Protein AF-A0A6V7JN50-F1 (afdb_monomer_lite)

Secondary structure (DSSP, 8-state):
------------SSSEEEEEEEEESS-HHHHHHHHHHHHT--GGGEEES----SSSEEEEEEEEET--HHHHHHHHHTSTTEEEEEEEEESS---TT------------S--S-HHHHHHHHHHHHHH----PPPGGGG-S-TTS-HHHHHHHHHTT-HHHHHHHHHS---

Structure (mmCIF, N/CA/C/O backbone):
data_AF-A0A6V7JN50-F1
#
_entry.id   AF-A0A6V7JN50-F1
#
loop_
_atom_site.group_PDB
_atom_site.id
_atom_site.type_symbol
_atom_site.label_atom_id
_atom_site.label_alt_id
_atom_site.label_comp_id
_atom_site.label_asym_id
_atom_site.label_entity_id
_atom_site.label_seq_id
_atom_site.pdbx_PDB_ins_code
_atom_site.Cartn_x
_atom_site.Cartn_y
_atom_site.Cartn_z
_atom_site.occupancy
_atom_site.B_iso_or_equiv
_atom_site.auth_seq_id
_atom_site.auth_comp_id
_atom_site.auth_asym_id
_atom_site.auth_atom_id
_atom_site.pdbx_PDB_model_num
ATOM 1 N N . ARG A 1 1 ? 19.751 14.204 -40.146 1.00 53.00 1 ARG A N 1
ATOM 2 C CA . ARG A 1 1 ? 19.713 14.290 -38.663 1.00 53.00 1 ARG A CA 1
ATOM 3 C C . ARG A 1 1 ? 19.628 12.855 -38.142 1.00 53.00 1 ARG A C 1
ATOM 5 O O . ARG A 1 1 ? 18.571 12.254 -38.252 1.00 53.00 1 ARG A O 1
ATOM 12 N N . PHE A 1 2 ? 20.750 12.256 -37.742 1.00 49.66 2 PHE A N 1
ATOM 13 C CA . PHE A 1 2 ? 20.798 10.840 -37.356 1.00 49.66 2 PHE A CA 1
ATOM 14 C C . PHE A 1 2 ? 20.103 10.645 -36.002 1.00 49.66 2 PHE A C 1
ATOM 16 O O . PHE A 1 2 ? 20.448 11.323 -35.034 1.00 49.66 2 PHE A O 1
ATOM 23 N N . TYR A 1 3 ? 19.110 9.756 -35.940 1.00 49.66 3 TYR A N 1
ATOM 24 C CA . TYR A 1 3 ? 18.536 9.296 -34.675 1.00 49.66 3 TYR A CA 1
ATOM 25 C C . TYR A 1 3 ? 19.645 8.560 -33.911 1.00 49.66 3 TYR A C 1
ATOM 27 O O . TYR A 1 3 ? 20.076 7.490 -34.331 1.00 49.66 3 TYR A O 1
ATOM 35 N N . LYS A 1 4 ? 20.149 9.144 -32.817 1.00 53.56 4 LYS A N 1
ATOM 36 C CA . LYS A 1 4 ? 20.997 8.405 -31.874 1.00 53.56 4 LYS A CA 1
ATOM 37 C C . LYS A 1 4 ? 20.131 7.326 -31.235 1.00 53.56 4 LYS A C 1
ATOM 39 O O . LYS A 1 4 ? 19.092 7.653 -30.663 1.00 53.56 4 LYS A O 1
ATOM 44 N N . ASP A 1 5 ? 20.551 6.069 -31.337 1.00 56.03 5 ASP A N 1
ATOM 45 C CA . ASP A 1 5 ? 19.938 4.992 -30.570 1.00 56.03 5 ASP A CA 1
ATOM 46 C C . ASP A 1 5 ? 20.138 5.294 -29.075 1.00 56.03 5 ASP A C 1
ATOM 48 O O . ASP A 1 5 ? 21.263 5.342 -28.584 1.00 56.03 5 ASP A O 1
ATOM 52 N N . GLN A 1 6 ? 19.047 5.608 -28.374 1.00 57.34 6 GLN A N 1
ATOM 53 C CA . GLN A 1 6 ? 19.047 5.901 -26.937 1.00 57.34 6 GLN A CA 1
ATOM 54 C C . GLN A 1 6 ? 18.740 4.655 -26.095 1.00 57.34 6 GLN A C 1
ATOM 56 O O . GLN A 1 6 ? 18.493 4.777 -24.892 1.00 57.34 6 GLN A O 1
ATOM 61 N N . ARG A 1 7 ? 18.713 3.455 -26.694 1.00 63.62 7 ARG A N 1
ATOM 62 C CA . ARG A 1 7 ? 18.539 2.211 -25.941 1.00 63.62 7 ARG A CA 1
ATOM 63 C C . ARG A 1 7 ? 19.706 2.057 -24.974 1.00 63.62 7 ARG A C 1
ATOM 65 O O . ARG A 1 7 ? 20.836 1.792 -25.363 1.00 63.62 7 ARG A O 1
ATOM 72 N N . THR A 1 8 ? 19.421 2.246 -23.694 1.00 66.19 8 THR A N 1
ATOM 73 C CA . THR A 1 8 ? 20.369 1.948 -22.626 1.00 66.19 8 THR A CA 1
ATOM 74 C C . THR A 1 8 ? 20.478 0.431 -22.528 1.00 66.19 8 THR A C 1
ATOM 76 O O . THR A 1 8 ? 19.474 -0.235 -22.263 1.00 66.19 8 THR A O 1
ATOM 79 N N . GLU A 1 9 ? 21.662 -0.123 -22.778 1.00 76.25 9 GLU A N 1
ATOM 80 C CA . GLU A 1 9 ? 21.883 -1.559 -22.622 1.00 76.25 9 GLU A CA 1
ATOM 81 C C . GLU A 1 9 ? 21.697 -1.975 -21.158 1.00 76.25 9 GLU A C 1
ATOM 83 O O . GLU A 1 9 ? 22.099 -1.284 -20.216 1.00 76.25 9 GLU A O 1
ATOM 88 N N . TRP A 1 10 ? 21.021 -3.105 -20.964 1.00 86.06 10 TRP A N 1
ATOM 89 C CA . TRP A 1 10 ? 20.835 -3.683 -19.643 1.00 86.06 10 TRP A CA 1
ATOM 90 C C . TRP A 1 10 ? 22.078 -4.490 -19.271 1.00 86.06 10 TRP A C 1
ATOM 92 O O . TRP A 1 10 ? 22.207 -5.648 -19.659 1.00 86.06 10 TRP A O 1
ATOM 102 N N . ASN A 1 11 ? 22.966 -3.878 -18.490 1.00 86.56 11 ASN A N 1
ATOM 103 C CA . ASN A 1 11 ? 24.271 -4.453 -18.143 1.00 86.56 11 ASN A CA 1
ATOM 104 C C . ASN A 1 11 ? 24.294 -5.130 -16.762 1.00 86.56 11 ASN A C 1
ATOM 106 O O . ASN A 1 11 ? 25.359 -5.446 -16.235 1.00 86.56 11 ASN A O 1
ATOM 110 N N . PHE A 1 12 ? 23.126 -5.344 -16.152 1.00 87.88 12 PHE A N 1
ATOM 111 C CA . PHE A 1 12 ? 23.013 -6.032 -14.868 1.00 87.88 12 PHE A CA 1
ATOM 112 C C . PHE A 1 12 ? 22.759 -7.524 -15.087 1.00 87.88 12 PHE A C 1
ATOM 114 O O . PHE A 1 12 ? 21.955 -7.904 -15.938 1.00 87.88 12 PHE A O 1
ATOM 121 N N . LYS A 1 13 ? 23.414 -8.369 -14.280 1.00 89.62 13 LYS A N 1
ATOM 122 C CA . LYS A 1 13 ? 23.245 -9.833 -14.309 1.00 89.62 13 LYS A CA 1
ATOM 123 C C . LYS A 1 13 ? 21.783 -10.246 -14.120 1.00 89.62 13 LYS A C 1
ATOM 125 O O . LYS A 1 13 ? 21.278 -11.129 -14.807 1.00 89.62 13 LYS A O 1
ATOM 130 N N . ASP A 1 14 ? 21.125 -9.589 -13.178 1.00 95.00 14 ASP A N 1
ATOM 131 C CA . ASP A 1 14 ? 19.756 -9.871 -12.783 1.00 95.00 14 ASP A CA 1
ATOM 132 C C . ASP A 1 14 ? 18.761 -9.111 -13.666 1.00 95.00 14 ASP A C 1
ATOM 134 O O . ASP A 1 14 ? 19.062 -8.032 -14.166 1.00 95.00 14 ASP A O 1
ATOM 138 N N . ASN A 1 15 ? 17.554 -9.648 -13.861 1.00 94.88 15 ASN A N 1
ATOM 139 C CA . ASN A 1 15 ? 16.595 -9.101 -14.832 1.00 94.88 15 ASN A CA 1
ATOM 140 C C . ASN A 1 15 ? 15.644 -8.030 -14.281 1.00 94.88 15 ASN A C 1
ATOM 142 O O . ASN A 1 15 ? 14.948 -7.383 -15.069 1.00 94.88 15 ASN A O 1
ATOM 146 N N . TYR A 1 16 ? 15.568 -7.848 -12.964 1.00 97.50 16 TYR A N 1
ATOM 147 C CA . TYR A 1 16 ? 14.600 -6.951 -12.343 1.00 97.50 16 TYR A CA 1
ATOM 148 C C . TYR A 1 16 ? 15.273 -5.884 -11.492 1.00 97.50 16 TYR A C 1
ATOM 150 O O . TYR A 1 16 ? 16.098 -6.186 -10.635 1.00 97.50 16 TYR A O 1
ATOM 158 N N . CYS A 1 17 ? 14.858 -4.635 -11.691 1.00 97.69 17 CYS A N 1
ATOM 159 C CA . CYS A 1 17 ? 15.179 -3.524 -10.812 1.00 97.69 17 CYS A CA 1
ATOM 160 C C . CYS A 1 17 ? 14.084 -3.404 -9.751 1.00 97.69 17 CYS A C 1
ATOM 162 O O . CYS A 1 17 ? 12.935 -3.082 -10.058 1.00 97.69 17 CYS A O 1
ATOM 164 N N . HIS A 1 18 ? 14.439 -3.685 -8.506 1.00 98.44 18 HIS A N 1
ATOM 165 C CA . HIS A 1 18 ? 13.609 -3.440 -7.335 1.00 98.44 18 HIS A CA 1
ATOM 166 C C . HIS A 1 18 ? 13.970 -2.079 -6.757 1.00 98.44 18 HIS A C 1
ATOM 168 O O . HIS A 1 18 ? 15.141 -1.714 -6.698 1.00 98.44 18 HIS A O 1
ATOM 174 N N . PHE A 1 19 ? 12.971 -1.343 -6.297 1.00 98.62 19 PHE A N 1
ATOM 175 C CA . PHE A 1 19 ? 13.151 -0.049 -5.658 1.00 98.62 19 PHE A CA 1
ATOM 176 C C . PHE A 1 19 ? 12.066 0.173 -4.615 1.00 98.62 19 PHE A C 1
ATOM 178 O O . PHE A 1 19 ? 10.994 -0.433 -4.650 1.00 98.62 19 PHE A O 1
ATOM 185 N N . VAL A 1 20 ? 12.350 1.056 -3.675 1.00 98.75 20 VAL A N 1
ATOM 186 C CA . VAL A 1 20 ? 11.378 1.511 -2.695 1.00 98.75 20 VAL 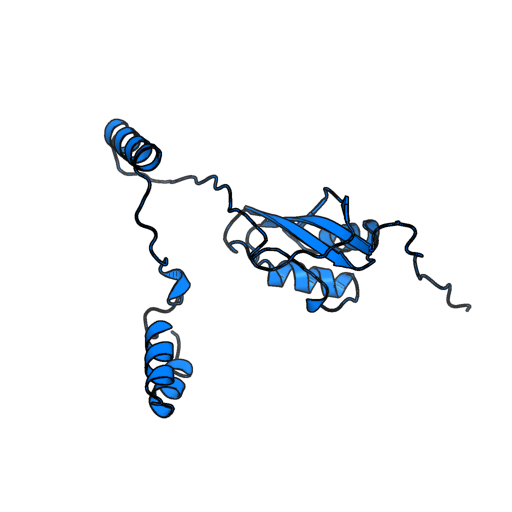A CA 1
ATOM 187 C C . VAL A 1 20 ? 10.632 2.707 -3.268 1.00 98.75 20 VAL A C 1
ATOM 189 O O . VAL A 1 20 ? 11.257 3.664 -3.716 1.00 98.75 20 VAL A O 1
ATOM 192 N N . LEU A 1 21 ? 9.303 2.654 -3.229 1.00 98.69 21 LEU A N 1
ATOM 193 C CA . LEU A 1 21 ? 8.408 3.781 -3.463 1.00 98.69 21 LEU A CA 1
ATOM 194 C C . LEU A 1 21 ? 7.905 4.296 -2.115 1.00 98.69 21 LEU A C 1
ATOM 196 O O . LEU A 1 21 ? 7.229 3.568 -1.385 1.00 98.69 21 LEU A O 1
ATOM 200 N N . HIS A 1 22 ? 8.197 5.556 -1.817 1.00 98.69 22 HIS A N 1
ATOM 201 C CA . HIS A 1 22 ? 7.557 6.322 -0.758 1.00 98.69 22 HIS A CA 1
ATOM 202 C C . HIS A 1 22 ? 6.521 7.256 -1.384 1.00 98.69 22 HIS A C 1
ATOM 204 O O . HIS A 1 22 ? 6.866 8.061 -2.245 1.00 98.69 22 HIS A O 1
ATOM 210 N N . LYS A 1 23 ? 5.256 7.152 -0.973 1.00 98.38 23 LYS A N 1
ATOM 211 C CA . LYS A 1 23 ? 4.155 7.982 -1.487 1.00 98.38 23 LYS A CA 1
ATOM 212 C C . LYS A 1 23 ? 3.384 8.659 -0.359 1.00 98.38 23 LYS A C 1
ATOM 214 O O . LYS A 1 23 ? 3.251 8.090 0.727 1.00 98.38 23 LYS A O 1
ATOM 219 N N . MET A 1 24 ? 2.841 9.842 -0.635 1.00 98.50 24 MET A N 1
ATOM 220 C CA . MET A 1 24 ? 2.059 10.638 0.312 1.00 98.50 24 MET A CA 1
ATOM 221 C C . MET A 1 24 ? 0.702 11.021 -0.285 1.00 98.50 24 MET A C 1
ATOM 223 O O . MET A 1 24 ? 0.649 11.617 -1.355 1.00 98.50 24 MET A O 1
ATOM 227 N N . ASN A 1 25 ? -0.389 10.718 0.425 1.00 97.56 25 ASN A N 1
ATOM 228 C CA . ASN A 1 25 ? -1.764 11.077 0.038 1.00 97.56 25 ASN A CA 1
ATOM 229 C C . ASN A 1 25 ? -2.190 10.615 -1.381 1.00 97.56 25 ASN A C 1
ATOM 231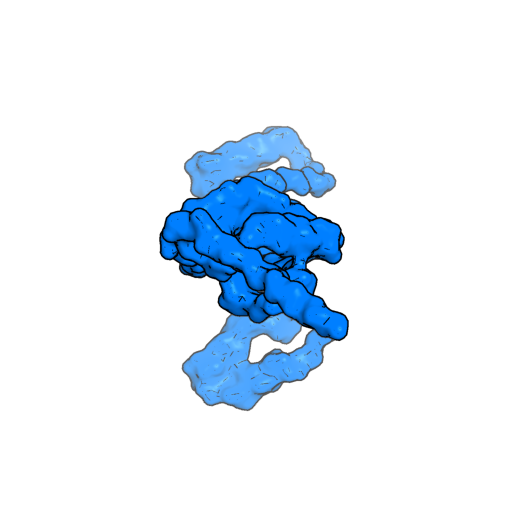 O O . ASN A 1 25 ? -3.001 11.268 -2.036 1.00 97.56 25 ASN A O 1
ATOM 235 N N . MET A 1 26 ? -1.656 9.489 -1.857 1.00 97.00 26 MET A N 1
ATOM 236 C CA . MET A 1 26 ? -1.833 8.998 -3.227 1.00 97.00 26 MET A CA 1
ATOM 237 C C . MET A 1 26 ? -2.020 7.480 -3.237 1.00 97.00 26 MET A C 1
ATOM 239 O O . MET A 1 26 ? -1.430 6.779 -2.408 1.00 97.00 26 MET A O 1
ATOM 243 N N . ASP A 1 27 ? -2.835 6.961 -4.155 1.00 96.81 27 ASP A N 1
ATOM 244 C CA . ASP A 1 27 ? -2.988 5.521 -4.347 1.00 96.81 27 ASP A CA 1
ATOM 245 C C . ASP A 1 27 ? -1.730 4.925 -4.978 1.00 96.81 27 ASP A C 1
ATOM 247 O O . ASP A 1 27 ? -1.025 5.574 -5.751 1.00 96.81 27 ASP A O 1
ATOM 251 N N . THR A 1 28 ? -1.436 3.659 -4.663 1.00 97.12 28 THR A N 1
ATOM 252 C CA . THR A 1 28 ? -0.298 2.961 -5.284 1.00 97.12 28 THR A CA 1
ATOM 253 C C . THR A 1 28 ? -0.438 2.979 -6.808 1.00 97.12 28 THR A C 1
ATOM 255 O O . THR A 1 28 ? 0.518 3.309 -7.498 1.00 97.12 28 THR A O 1
ATOM 258 N N . MET A 1 29 ? -1.634 2.695 -7.333 1.00 96.94 29 MET A N 1
ATOM 259 C CA . MET A 1 29 ? -1.871 2.669 -8.779 1.00 96.94 29 MET A CA 1
ATOM 260 C C . MET A 1 29 ? -1.712 4.042 -9.429 1.00 96.94 29 MET A C 1
ATOM 262 O O . MET A 1 29 ? -1.115 4.124 -10.497 1.00 96.94 29 MET A O 1
ATOM 266 N N . ASP A 1 30 ? -2.157 5.116 -8.778 1.00 96.94 30 ASP A N 1
ATOM 267 C CA . ASP A 1 30 ? -2.014 6.476 -9.308 1.00 96.94 30 ASP A CA 1
ATOM 268 C C . ASP A 1 30 ? -0.546 6.887 -9.434 1.00 96.94 30 ASP A C 1
ATOM 270 O O . ASP A 1 30 ? -0.146 7.446 -10.458 1.00 96.94 30 ASP A O 1
ATOM 274 N N . ALA A 1 31 ? 0.272 6.569 -8.424 1.00 97.94 31 ALA A N 1
ATOM 275 C CA . ALA A 1 31 ? 1.708 6.829 -8.461 1.00 97.94 31 ALA A CA 1
ATOM 276 C C . ALA A 1 31 ? 2.380 6.056 -9.607 1.00 97.94 31 ALA A C 1
ATOM 278 O O . ALA A 1 31 ? 3.134 6.626 -10.398 1.00 97.94 31 ALA A O 1
ATOM 279 N N . LEU A 1 32 ? 2.073 4.760 -9.728 1.00 97.94 32 LEU A N 1
ATOM 280 C CA . LEU A 1 32 ? 2.667 3.898 -10.749 1.00 97.94 32 LEU A CA 1
ATOM 281 C C . LEU A 1 32 ? 2.217 4.276 -12.162 1.00 97.94 32 LEU A C 1
ATOM 283 O O . LEU A 1 32 ? 3.051 4.298 -13.060 1.00 97.94 32 LEU A O 1
ATOM 287 N N . ASN A 1 33 ? 0.945 4.630 -12.363 1.00 98.00 33 ASN A N 1
ATOM 288 C CA . ASN A 1 33 ? 0.425 5.093 -13.650 1.00 98.00 33 ASN A CA 1
ATOM 289 C C . ASN A 1 33 ? 1.149 6.362 -14.117 1.00 98.00 33 ASN A C 1
ATOM 291 O O . ASN A 1 33 ? 1.591 6.430 -15.263 1.00 98.00 33 ASN A O 1
ATOM 295 N N . GLN A 1 34 ? 1.340 7.340 -13.228 1.00 98.19 34 GLN A N 1
ATOM 296 C CA . GLN A 1 34 ? 2.072 8.566 -13.556 1.00 98.19 34 GLN A CA 1
ATOM 297 C C . GLN A 1 34 ? 3.544 8.297 -13.873 1.00 98.19 34 GLN A C 1
ATOM 299 O O . GLN A 1 34 ? 4.057 8.772 -14.887 1.00 98.19 34 GLN A O 1
ATOM 304 N N . MET A 1 35 ? 4.215 7.466 -13.071 1.00 98.19 35 MET A N 1
ATOM 305 C CA . MET A 1 35 ? 5.580 7.038 -13.380 1.00 98.19 35 MET A CA 1
ATOM 306 C C . MET A 1 35 ? 5.652 6.297 -14.725 1.00 98.19 35 MET A C 1
ATOM 308 O O . MET A 1 35 ? 6.592 6.512 -15.490 1.00 98.19 35 MET A O 1
ATOM 312 N N . ALA A 1 36 ? 4.665 5.449 -15.039 1.00 97.75 36 ALA A N 1
ATOM 313 C CA . ALA A 1 36 ? 4.588 4.712 -16.300 1.00 97.75 36 ALA A CA 1
ATOM 314 C C . ALA A 1 36 ? 4.579 5.659 -17.505 1.00 97.75 36 ALA A C 1
ATOM 316 O O . ALA A 1 36 ? 5.317 5.429 -18.464 1.00 97.75 36 ALA A O 1
ATOM 317 N N . MET A 1 37 ? 3.791 6.740 -17.420 1.00 97.19 37 MET A N 1
ATOM 318 C CA . MET A 1 37 ? 3.703 7.768 -18.459 1.00 97.19 37 MET A CA 1
ATOM 319 C C . MET A 1 37 ? 5.064 8.419 -18.720 1.00 97.19 37 MET A C 1
ATOM 321 O O . MET A 1 37 ? 5.507 8.450 -19.865 1.00 97.19 37 MET A O 1
ATOM 325 N N . TYR A 1 38 ? 5.768 8.863 -17.673 1.00 96.56 38 TYR A N 1
ATOM 326 C CA . TYR A 1 38 ? 7.089 9.491 -17.820 1.00 96.56 38 TYR A CA 1
ATOM 327 C C . TYR A 1 38 ? 8.180 8.522 -18.286 1.00 96.56 38 TYR A C 1
ATOM 329 O O . TYR A 1 38 ? 9.155 8.935 -18.908 1.00 96.56 38 TYR A O 1
ATOM 337 N N . MET A 1 39 ? 8.027 7.228 -18.005 1.00 95.19 39 MET A N 1
ATOM 338 C CA . MET A 1 39 ? 8.949 6.195 -18.475 1.00 95.19 39 MET A CA 1
ATOM 339 C C . MET A 1 39 ? 8.574 5.617 -19.843 1.00 95.19 39 MET A C 1
ATOM 341 O O . MET A 1 39 ? 9.353 4.828 -20.382 1.00 95.19 39 MET A O 1
ATOM 345 N N . HIS A 1 40 ? 7.417 5.962 -20.408 1.00 94.25 40 HIS A N 1
ATOM 346 C CA . HIS A 1 40 ? 6.872 5.329 -21.612 1.00 94.25 40 HIS A CA 1
ATOM 347 C C . HIS A 1 40 ? 6.817 3.792 -21.504 1.00 94.25 40 HIS A C 1
ATOM 349 O O . HIS A 1 40 ? 7.222 3.071 -22.415 1.00 94.25 40 HIS A O 1
ATOM 355 N N . VAL A 1 41 ? 6.348 3.281 -20.362 1.00 94.81 41 VAL A N 1
ATOM 356 C CA . VAL A 1 41 ? 6.112 1.845 -20.132 1.00 94.81 41 VAL A CA 1
ATOM 357 C C . VAL A 1 41 ? 4.641 1.596 -19.817 1.00 94.81 41 VAL A C 1
ATOM 359 O O . VAL A 1 41 ? 3.907 2.514 -19.459 1.00 94.81 41 VAL A O 1
ATOM 362 N N . LYS A 1 42 ? 4.191 0.344 -19.933 1.00 94.38 42 LYS A N 1
ATOM 363 C CA . LYS A 1 42 ? 2.824 -0.019 -19.546 1.00 94.38 42 LYS A CA 1
ATOM 364 C C . LYS A 1 42 ? 2.719 -0.109 -18.013 1.00 94.38 42 LYS A C 1
ATOM 366 O O . LYS A 1 42 ? 3.625 -0.666 -17.392 1.00 94.38 42 LYS A O 1
ATOM 371 N N . PRO A 1 43 ? 1.623 0.353 -17.384 1.00 9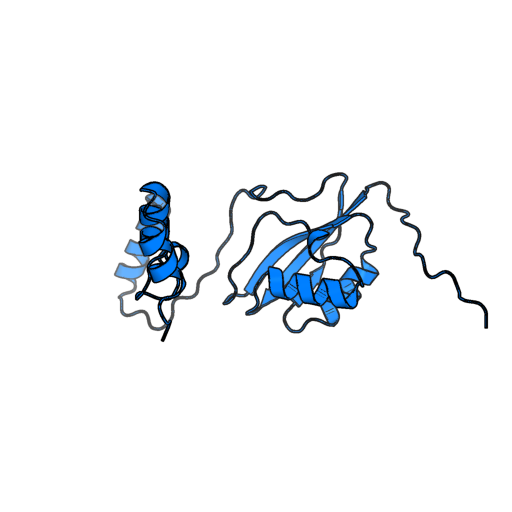1.88 43 PRO A N 1
ATOM 372 C CA . PRO A 1 43 ? 1.454 0.247 -15.931 1.00 91.88 43 PRO A CA 1
ATOM 373 C C . PRO A 1 43 ? 1.505 -1.185 -15.383 1.00 91.88 43 PRO A C 1
ATOM 375 O O . PRO A 1 43 ? 1.977 -1.415 -14.275 1.00 91.88 43 PRO A O 1
ATOM 378 N N . ASN A 1 44 ? 1.088 -2.174 -16.173 1.00 92.56 44 ASN A N 1
ATOM 379 C CA . ASN A 1 44 ? 1.164 -3.585 -15.786 1.00 92.56 44 ASN A CA 1
ATOM 380 C C . ASN A 1 44 ? 2.595 -4.160 -15.785 1.00 92.56 44 ASN A C 1
ATOM 382 O O . ASN A 1 44 ? 2.784 -5.307 -15.393 1.00 92.56 44 ASN A O 1
ATOM 386 N N . CYS A 1 45 ? 3.605 -3.393 -16.214 1.00 95.25 45 CYS A N 1
ATOM 387 C CA . CYS A 1 45 ? 5.007 -3.780 -16.069 1.00 95.25 45 CYS A CA 1
ATOM 388 C C . CYS A 1 45 ? 5.500 -3.658 -14.623 1.00 95.25 45 CYS A C 1
ATOM 390 O O . CYS A 1 45 ? 6.502 -4.285 -14.275 1.00 95.25 45 CYS A O 1
ATOM 392 N N . PHE A 1 46 ? 4.836 -2.845 -13.796 1.00 97.62 46 PHE A N 1
ATOM 393 C CA . PHE A 1 46 ? 5.165 -2.734 -12.384 1.00 97.62 46 PHE A CA 1
ATOM 394 C C . PHE A 1 46 ? 4.636 -3.940 -11.619 1.00 97.62 46 PHE A C 1
ATOM 396 O O . PHE A 1 46 ? 3.484 -4.339 -11.762 1.00 97.62 46 PHE A O 1
ATOM 403 N N . SER A 1 47 ? 5.479 -4.472 -10.745 1.00 97.50 47 SER A N 1
ATOM 404 C CA . SER A 1 47 ? 5.119 -5.528 -9.811 1.00 97.50 47 SER A CA 1
ATOM 405 C C . SER A 1 47 ? 5.329 -5.062 -8.374 1.00 97.50 47 SER A C 1
ATOM 407 O O . SER A 1 47 ? 6.234 -4.278 -8.085 1.00 97.50 47 SER A O 1
ATOM 409 N N . TYR A 1 48 ? 4.458 -5.503 -7.471 1.00 97.94 48 TYR A N 1
ATOM 410 C CA . TYR A 1 48 ? 4.459 -5.136 -6.057 1.00 97.94 48 TYR A CA 1
ATOM 411 C C . TYR A 1 48 ? 3.709 -6.193 -5.244 1.00 97.94 48 TYR A C 1
ATOM 413 O O . TYR A 1 48 ? 2.889 -6.936 -5.778 1.00 97.94 48 TYR A O 1
ATOM 421 N N . ALA A 1 49 ? 3.978 -6.259 -3.939 1.00 97.56 49 ALA A N 1
ATOM 422 C CA . ALA A 1 49 ? 3.388 -7.287 -3.080 1.00 97.56 49 ALA A CA 1
ATOM 423 C C . ALA A 1 49 ? 1.964 -6.953 -2.592 1.00 97.56 49 ALA A C 1
ATOM 425 O O . ALA A 1 49 ? 1.194 -7.843 -2.240 1.00 97.56 49 ALA A O 1
ATOM 426 N N . GLY A 1 50 ? 1.589 -5.674 -2.595 1.00 96.25 50 GLY A N 1
ATOM 427 C CA . GLY A 1 50 ? 0.242 -5.208 -2.275 1.00 96.25 50 GLY A CA 1
ATOM 428 C C . GLY A 1 50 ? 0.125 -3.690 -2.393 1.00 96.25 50 GLY A C 1
ATOM 429 O O . GLY A 1 50 ? 1.137 -2.985 -2.448 1.00 96.25 50 GLY A O 1
ATOM 430 N N . THR A 1 51 ? -1.103 -3.185 -2.434 1.00 96.44 51 THR A N 1
ATOM 431 C CA . THR A 1 51 ? -1.389 -1.744 -2.390 1.00 96.44 51 THR A CA 1
ATOM 432 C C . THR A 1 51 ? -1.270 -1.213 -0.961 1.00 96.44 51 THR A C 1
ATOM 434 O O . THR A 1 51 ? -1.351 -1.981 -0.000 1.00 96.44 51 THR A O 1
ATOM 437 N N . LYS A 1 52 ? -1.059 0.098 -0.813 1.00 96.69 52 LYS A N 1
ATOM 438 C CA . LYS A 1 52 ? -0.991 0.784 0.487 1.00 96.69 52 LYS A CA 1
ATOM 439 C C . LYS A 1 52 ? -1.954 1.959 0.513 1.00 96.69 52 LYS A C 1
ATOM 441 O O . LYS A 1 52 ? -2.189 2.569 -0.530 1.00 96.69 52 LYS A O 1
ATOM 446 N N . ASP A 1 53 ? -2.425 2.313 1.703 1.00 95.62 53 ASP A N 1
ATOM 447 C CA . ASP A 1 53 ? -3.457 3.331 1.902 1.00 95.62 53 ASP A CA 1
ATOM 448 C C . ASP A 1 53 ? -3.152 4.648 1.194 1.00 95.62 53 ASP A C 1
ATOM 450 O O . ASP A 1 53 ? -2.022 5.148 1.214 1.00 95.62 53 ASP A O 1
ATOM 454 N N . ARG A 1 54 ? -4.186 5.219 0.571 1.00 95.31 54 ARG A N 1
ATOM 455 C CA . ARG A 1 54 ? -4.109 6.520 -0.090 1.00 95.31 54 ARG A CA 1
ATOM 456 C C . ARG A 1 54 ? -3.785 7.616 0.914 1.00 95.31 54 ARG A C 1
ATOM 458 O O . ARG A 1 54 ? -2.818 8.344 0.740 1.00 95.31 54 ARG A O 1
ATOM 465 N N . ARG A 1 55 ? -4.587 7.724 1.979 1.00 95.88 55 ARG A N 1
ATOM 466 C CA . ARG A 1 55 ? -4.515 8.782 3.003 1.00 95.88 55 ARG A CA 1
ATOM 467 C C . ARG A 1 55 ? -3.456 8.478 4.068 1.00 95.88 55 ARG A C 1
ATOM 469 O O . ARG A 1 55 ? -3.762 8.396 5.250 1.00 95.88 55 ARG A O 1
ATOM 476 N N . ALA A 1 56 ? -2.214 8.293 3.641 1.00 97.31 56 ALA A N 1
ATOM 477 C CA . ALA A 1 56 ? -1.085 8.028 4.524 1.00 97.31 56 ALA A CA 1
ATOM 478 C C . ALA A 1 56 ? 0.239 8.431 3.859 1.00 97.31 56 ALA A C 1
ATOM 480 O O . ALA A 1 56 ? 0.285 8.773 2.673 1.00 97.31 56 ALA A O 1
ATOM 481 N N . ARG A 1 57 ? 1.325 8.371 4.636 1.00 98.44 57 ARG A N 1
ATOM 482 C CA . ARG A 1 57 ? 2.687 8.262 4.104 1.00 98.44 57 ARG A CA 1
ATOM 483 C C . ARG A 1 57 ? 3.061 6.790 4.128 1.00 98.44 57 ARG A C 1
ATOM 485 O O . ARG A 1 57 ? 3.103 6.192 5.197 1.00 98.44 57 ARG A O 1
ATOM 492 N N . THR A 1 58 ? 3.285 6.197 2.964 1.00 98.62 58 THR A N 1
ATOM 493 C CA . THR A 1 58 ? 3.480 4.746 2.854 1.00 98.62 58 THR A CA 1
ATOM 494 C C . THR A 1 58 ? 4.733 4.436 2.067 1.00 98.62 58 THR A C 1
ATOM 496 O O . THR A 1 58 ? 4.986 5.074 1.046 1.00 98.62 58 THR A O 1
ATOM 499 N N . THR A 1 59 ? 5.455 3.409 2.496 1.00 98.50 59 THR A N 1
ATOM 500 C CA . THR A 1 59 ? 6.673 2.936 1.844 1.00 98.50 59 THR A CA 1
ATOM 501 C C . THR A 1 59 ? 6.488 1.477 1.441 1.00 98.50 59 THR A C 1
ATOM 503 O O . THR A 1 59 ? 6.018 0.667 2.239 1.00 98.50 59 THR A O 1
ATOM 506 N N . GLN A 1 60 ? 6.819 1.126 0.200 1.00 98.56 60 GLN A N 1
ATOM 507 C CA . GLN A 1 60 ? 6.701 -0.247 -0.293 1.00 98.56 60 GLN A CA 1
ATOM 508 C C . GLN A 1 60 ? 7.748 -0.571 -1.357 1.00 98.56 60 GLN A C 1
ATOM 510 O O . GLN A 1 60 ? 8.198 0.313 -2.081 1.00 98.56 60 GLN A O 1
ATOM 515 N N . TRP A 1 61 ? 8.086 -1.852 -1.493 1.00 98.44 61 TRP A N 1
ATOM 516 C CA . TRP A 1 61 ? 8.872 -2.335 -2.624 1.00 98.44 61 TRP A CA 1
ATOM 517 C C . TRP A 1 61 ? 8.024 -2.399 -3.895 1.00 98.44 61 TRP A C 1
ATOM 519 O O . TRP A 1 61 ? 6.889 -2.885 -3.874 1.00 98.44 61 TRP A O 1
ATOM 529 N N . ILE A 1 62 ? 8.618 -1.933 -4.988 1.00 98.56 62 ILE A N 1
ATOM 530 C CA . ILE A 1 62 ? 8.134 -2.014 -6.363 1.00 98.56 62 ILE A CA 1
ATOM 531 C C . ILE A 1 62 ? 9.248 -2.628 -7.214 1.00 98.56 62 ILE A C 1
ATOM 533 O O . ILE A 1 62 ? 10.431 -2.518 -6.891 1.00 98.56 62 ILE A O 1
ATOM 537 N N . CYS A 1 63 ? 8.883 -3.284 -8.306 1.00 97.31 63 CYS A N 1
ATOM 538 C CA . CYS A 1 63 ? 9.827 -3.936 -9.191 1.00 97.31 63 CYS A CA 1
ATOM 539 C C . CYS A 1 63 ? 9.436 -3.755 -10.666 1.00 97.31 63 CYS A C 1
ATOM 541 O O . CYS A 1 63 ? 8.264 -3.875 -11.027 1.00 97.31 63 CYS A O 1
ATOM 543 N N . LEU A 1 64 ? 10.435 -3.483 -11.511 1.00 97.56 64 LEU A N 1
ATOM 544 C CA . LEU A 1 64 ? 10.327 -3.369 -12.965 1.00 97.56 64 LEU A CA 1
ATOM 545 C C . LEU A 1 64 ? 11.355 -4.274 -13.653 1.00 97.56 64 LEU A C 1
ATOM 547 O O . LEU A 1 64 ? 12.518 -4.333 -13.254 1.00 97.56 64 LEU A O 1
ATOM 551 N N . LYS A 1 65 ? 10.947 -4.946 -14.731 1.00 96.56 65 LYS A N 1
ATOM 552 C CA . LYS A 1 65 ? 11.841 -5.793 -15.530 1.00 96.56 65 LYS A CA 1
ATOM 553 C C . LYS A 1 65 ? 12.700 -4.940 -16.462 1.00 96.56 65 LYS A C 1
ATOM 555 O O . LYS A 1 65 ? 12.158 -4.227 -17.300 1.00 96.56 65 LYS A O 1
ATOM 560 N N . ARG A 1 66 ? 14.024 -5.059 -16.346 1.00 94.69 66 ARG A N 1
ATOM 561 C CA . ARG A 1 66 ? 15.023 -4.421 -17.221 1.00 94.69 66 ARG A CA 1
ATOM 562 C C . ARG A 1 66 ? 14.824 -2.910 -17.431 1.00 94.69 66 ARG A C 1
ATOM 564 O O . ARG A 1 66 ? 15.024 -2.399 -18.529 1.00 94.69 66 ARG A O 1
ATOM 571 N N . VAL A 1 67 ? 14.429 -2.182 -16.383 1.00 95.19 67 VAL A N 1
ATOM 572 C CA . VAL A 1 67 ? 14.349 -0.710 -16.404 1.00 95.19 67 VAL A CA 1
ATOM 573 C C . VAL A 1 67 ? 15.484 -0.134 -15.572 1.00 95.19 67 VAL A C 1
ATOM 575 O O . VAL A 1 67 ? 15.619 -0.457 -14.394 1.00 95.19 67 VAL A O 1
ATOM 578 N N . HIS A 1 68 ? 16.313 0.710 -16.190 1.00 95.25 68 HIS A N 1
ATOM 579 C CA . HIS A 1 68 ? 17.483 1.291 -15.536 1.00 95.25 68 HIS A CA 1
ATOM 580 C C . HIS A 1 68 ? 17.076 2.200 -14.353 1.00 95.25 68 HIS A C 1
ATOM 582 O O . HIS A 1 68 ? 16.175 3.029 -14.527 1.00 95.25 68 HIS A O 1
ATOM 588 N N . PRO A 1 69 ? 17.752 2.131 -13.185 1.00 96.25 69 PRO A N 1
ATOM 589 C CA . PRO A 1 69 ? 17.428 2.946 -12.008 1.00 96.25 69 PRO A CA 1
ATOM 590 C C . PRO A 1 69 ? 17.309 4.447 -12.287 1.00 96.25 69 PRO A C 1
ATOM 592 O O . PRO A 1 69 ? 16.406 5.100 -11.776 1.00 96.25 69 PRO A O 1
ATOM 595 N N . ALA A 1 70 ? 18.177 4.990 -13.148 1.00 95.75 70 ALA A N 1
ATOM 596 C CA . ALA A 1 70 ? 18.153 6.406 -13.529 1.00 95.75 70 ALA A CA 1
ATOM 597 C C . ALA A 1 70 ? 16.805 6.839 -14.136 1.00 95.75 70 ALA A C 1
ATOM 599 O O . ALA A 1 70 ? 16.288 7.898 -13.792 1.00 95.75 70 ALA A O 1
ATOM 600 N N . LYS A 1 71 ? 16.202 5.986 -14.975 1.00 96.12 71 LYS A N 1
ATOM 601 C CA . LYS A 1 71 ? 14.901 6.242 -15.606 1.00 96.12 71 LYS A CA 1
ATOM 602 C C . LYS A 1 71 ? 13.763 6.216 -14.580 1.00 96.12 71 LYS A C 1
ATOM 604 O O . LYS A 1 71 ? 12.862 7.048 -14.636 1.00 96.12 71 LYS A O 1
ATOM 609 N N . ILE A 1 72 ? 13.837 5.298 -13.613 1.00 97.88 72 ILE A N 1
ATOM 610 C CA . ILE A 1 72 ? 12.886 5.208 -12.493 1.00 97.88 72 ILE A CA 1
ATOM 611 C C . ILE A 1 72 ? 13.004 6.447 -11.602 1.00 97.88 72 ILE A C 1
ATOM 613 O O . ILE A 1 72 ? 11.991 7.043 -11.240 1.00 97.88 72 ILE A O 1
ATOM 617 N N . LEU A 1 73 ? 14.235 6.854 -11.279 1.00 97.94 73 LEU A N 1
ATOM 618 C CA . LEU A 1 73 ? 14.524 8.030 -10.466 1.00 97.94 73 LEU A CA 1
ATOM 619 C C . LEU A 1 73 ? 14.011 9.318 -11.119 1.00 97.94 73 LEU A C 1
ATOM 621 O O . LEU A 1 73 ? 13.385 10.133 -10.445 1.00 97.94 73 LEU A O 1
ATOM 625 N N . GLU A 1 74 ? 14.238 9.491 -12.422 1.00 97.44 74 GLU A N 1
ATOM 626 C CA . GLU A 1 74 ? 13.728 10.638 -13.174 1.00 97.44 74 GLU A CA 1
ATOM 627 C C . GLU A 1 74 ? 12.196 10.675 -13.176 1.00 97.44 74 GLU A C 1
ATOM 629 O O . GLU A 1 74 ? 11.610 11.714 -12.879 1.00 97.44 74 GLU A O 1
ATOM 634 N N . ALA A 1 75 ? 11.540 9.545 -13.445 1.00 97.62 75 ALA A N 1
ATOM 635 C CA . ALA A 1 75 ? 10.084 9.471 -13.430 1.00 97.62 75 ALA A CA 1
ATOM 636 C C . ALA A 1 75 ? 9.501 9.747 -12.040 1.00 97.62 75 ALA A C 1
ATOM 638 O O . ALA A 1 75 ? 8.541 10.501 -11.927 1.00 97.62 75 ALA A O 1
ATOM 639 N N . GLY A 1 76 ? 10.108 9.202 -10.981 1.00 97.38 76 GLY A N 1
ATOM 640 C CA . GLY A 1 76 ? 9.701 9.467 -9.600 1.00 97.38 76 GLY A CA 1
ATOM 641 C C . GLY A 1 76 ? 9.772 10.954 -9.242 1.00 97.38 76 GLY A C 1
ATOM 642 O O . GLY A 1 76 ? 8.830 11.480 -8.664 1.00 97.38 76 GLY A O 1
ATOM 643 N N . ARG A 1 77 ? 10.827 11.667 -9.671 1.00 97.44 77 ARG A N 1
ATOM 644 C CA . ARG A 1 77 ? 10.969 13.125 -9.462 1.00 97.44 77 ARG A CA 1
ATOM 645 C C . ARG A 1 77 ? 9.868 13.954 -10.127 1.00 97.44 77 ARG A C 1
ATOM 647 O O . ARG A 1 77 ? 9.635 15.084 -9.709 1.00 97.44 77 ARG A O 1
ATOM 654 N N . ARG A 1 78 ? 9.219 13.421 -11.165 1.00 97.75 78 ARG A N 1
ATOM 655 C CA . ARG A 1 78 ? 8.140 14.099 -11.896 1.00 97.75 78 ARG A CA 1
ATOM 656 C C . ARG A 1 78 ? 6.750 13.833 -11.313 1.00 97.75 78 ARG A C 1
ATOM 658 O O . ARG A 1 78 ? 5.795 14.441 -11.780 1.00 97.75 78 ARG A O 1
ATOM 665 N N . VAL A 1 79 ? 6.621 12.957 -10.312 1.00 97.88 79 VAL A N 1
ATOM 666 C CA . VAL A 1 79 ? 5.343 12.636 -9.661 1.00 97.88 79 VAL A CA 1
ATOM 667 C C . VAL A 1 79 ? 5.289 13.302 -8.280 1.00 97.88 79 VAL A C 1
ATOM 669 O O . VAL A 1 79 ? 5.959 12.842 -7.352 1.00 97.88 79 VAL A O 1
ATOM 672 N N . PRO A 1 80 ? 4.501 14.378 -8.098 1.00 97.44 80 PRO A N 1
ATOM 673 C CA . PRO A 1 80 ? 4.392 15.056 -6.811 1.00 97.44 80 PRO A CA 1
ATOM 674 C C . PRO A 1 80 ? 3.936 14.112 -5.695 1.00 97.44 80 PRO A C 1
ATOM 676 O O . PRO A 1 80 ? 2.956 13.383 -5.833 1.00 97.44 80 PRO A O 1
ATOM 679 N N . GLY A 1 81 ? 4.646 14.136 -4.568 1.00 97.12 81 GLY A N 1
ATOM 680 C CA . GLY A 1 81 ? 4.341 13.279 -3.422 1.00 97.12 81 GLY A CA 1
ATOM 681 C C . GLY A 1 81 ? 4.808 11.827 -3.561 1.00 97.12 81 GLY A C 1
ATOM 682 O O . GLY A 1 81 ? 4.515 11.038 -2.663 1.00 97.12 81 GLY A O 1
ATOM 683 N N . ALA A 1 82 ? 5.545 11.478 -4.623 1.00 98.06 82 ALA A N 1
ATOM 684 C CA . ALA A 1 82 ? 6.235 10.202 -4.776 1.00 98.06 82 ALA A CA 1
ATOM 685 C C . ALA A 1 82 ? 7.761 10.385 -4.727 1.00 98.06 82 ALA A C 1
ATOM 687 O O . ALA A 1 82 ? 8.323 11.320 -5.288 1.00 98.06 82 ALA A O 1
ATOM 688 N N . PHE A 1 83 ? 8.443 9.454 -4.068 1.00 98.31 83 PHE A N 1
ATOM 689 C CA . PHE A 1 83 ? 9.896 9.413 -3.952 1.00 98.31 83 PHE A CA 1
ATOM 690 C C . PHE A 1 83 ? 10.358 7.977 -4.150 1.00 98.31 83 PHE A C 1
ATOM 692 O O . PHE A 1 83 ? 9.723 7.042 -3.659 1.00 98.31 83 PHE A O 1
ATOM 699 N N . VAL A 1 84 ? 11.464 7.799 -4.866 1.00 98.38 84 VAL A N 1
ATOM 700 C CA . VAL A 1 84 ? 11.997 6.475 -5.191 1.00 98.38 84 VAL A CA 1
ATOM 701 C C . VAL A 1 84 ? 13.457 6.358 -4.787 1.00 98.38 84 VAL A C 1
ATOM 703 O O . VAL A 1 84 ? 14.218 7.317 -4.905 1.00 98.38 84 VAL A O 1
ATOM 706 N N . GLY A 1 85 ? 13.854 5.180 -4.314 1.00 98.06 85 GLY A N 1
ATOM 707 C CA . GLY A 1 85 ? 15.213 4.939 -3.841 1.00 98.06 85 GLY A CA 1
ATOM 708 C C . GLY A 1 85 ? 15.478 3.474 -3.518 1.00 98.06 85 GLY A C 1
ATOM 709 O O . GLY A 1 85 ? 14.707 2.596 -3.901 1.00 98.06 85 GLY A O 1
ATOM 710 N N . ASN A 1 86 ? 16.579 3.217 -2.805 1.00 97.94 86 ASN A N 1
ATOM 711 C CA . ASN A 1 86 ? 16.965 1.886 -2.318 1.00 97.94 86 ASN A CA 1
ATOM 712 C C . ASN A 1 86 ? 16.955 0.820 -3.428 1.00 97.94 86 ASN A C 1
ATOM 714 O O . ASN A 1 86 ? 16.390 -0.262 -3.271 1.00 97.94 86 ASN A O 1
ATOM 718 N N . PHE A 1 87 ? 17.550 1.153 -4.573 1.00 98.00 87 PHE A N 1
ATOM 719 C CA . PHE A 1 87 ? 17.593 0.264 -5.726 1.00 98.00 87 PHE A CA 1
ATOM 720 C C . PHE A 1 87 ? 18.386 -1.009 -5.419 1.00 98.00 87 PHE A C 1
ATOM 722 O O . PHE A 1 87 ? 19.473 -0.953 -4.847 1.00 98.00 87 PHE A O 1
ATOM 729 N N . LYS A 1 88 ? 17.857 -2.152 -5.849 1.00 97.00 88 LYS A N 1
ATOM 730 C CA . LYS A 1 88 ? 18.552 -3.443 -5.853 1.00 97.00 88 LYS A CA 1
ATOM 731 C C . LYS A 1 88 ? 18.156 -4.232 -7.092 1.00 97.00 88 LYS A C 1
ATOM 733 O O . LYS A 1 88 ? 17.082 -4.012 -7.653 1.00 97.00 88 LYS A O 1
ATOM 738 N N . PHE A 1 89 ? 18.997 -5.169 -7.499 1.00 97.19 89 PHE A N 1
ATOM 739 C CA . PHE A 1 89 ? 18.682 -6.068 -8.602 1.00 97.19 89 PHE A CA 1
ATOM 740 C C . PHE A 1 89 ? 18.349 -7.460 -8.073 1.00 97.19 89 PHE A C 1
ATOM 742 O O . PHE A 1 89 ? 18.836 -7.855 -7.015 1.00 97.19 89 PHE A O 1
ATOM 749 N N . ALA A 1 90 ? 17.433 -8.144 -8.754 1.00 95.81 90 ALA A N 1
ATOM 750 C CA . ALA A 1 90 ? 17.039 -9.505 -8.418 1.00 95.81 90 ALA A CA 1
ATOM 751 C C . ALA A 1 90 ? 16.537 -10.260 -9.656 1.00 95.81 90 ALA A C 1
ATOM 753 O O . ALA A 1 90 ? 16.150 -9.661 -10.665 1.00 95.81 90 ALA A O 1
ATOM 754 N N . ASN A 1 91 ? 16.518 -11.589 -9.572 1.00 95.75 91 ASN A N 1
ATOM 755 C CA . ASN A 1 91 ? 16.086 -12.450 -10.677 1.00 95.75 91 ASN A CA 1
ATOM 756 C C . ASN A 1 91 ? 14.575 -12.655 -10.766 1.00 95.75 91 ASN A C 1
ATOM 758 O O . ASN A 1 91 ? 14.084 -13.021 -11.829 1.00 95.75 91 ASN A O 1
ATOM 762 N N . GLU A 1 92 ? 13.842 -12.334 -9.702 1.00 96.25 92 GLU A N 1
ATOM 763 C CA . GLU A 1 92 ? 12.399 -12.538 -9.619 1.00 96.25 92 GLU A CA 1
ATOM 764 C C . GLU A 1 92 ? 11.637 -11.211 -9.476 1.00 96.25 92 GLU A C 1
ATOM 766 O O . GLU A 1 92 ? 12.131 -10.277 -8.825 1.00 96.25 92 GLU A O 1
ATOM 771 N N . PRO A 1 93 ? 10.422 -11.114 -10.051 1.00 97.06 93 PRO A N 1
ATOM 772 C CA . PRO A 1 93 ? 9.513 -10.011 -9.779 1.00 97.06 93 PRO A CA 1
ATOM 773 C C . PRO A 1 93 ? 8.918 -10.121 -8.371 1.00 97.06 93 PRO A C 1
ATOM 775 O O . PRO A 1 93 ? 9.021 -11.149 -7.700 1.00 97.06 93 PRO A O 1
ATOM 778 N N . LEU A 1 94 ? 8.225 -9.067 -7.943 1.00 96.69 94 LEU A N 1
ATOM 779 C CA . LEU A 1 94 ? 7.361 -9.138 -6.765 1.00 96.69 94 LEU A CA 1
ATOM 780 C C . LEU A 1 94 ? 6.016 -9.771 -7.139 1.00 96.69 94 LEU A C 1
ATOM 782 O O . LEU A 1 94 ? 5.469 -9.496 -8.206 1.00 96.69 94 LEU A O 1
ATOM 786 N N . LYS A 1 95 ? 5.451 -10.589 -6.251 1.00 96.81 95 LYS A N 1
ATOM 787 C CA . LYS A 1 95 ? 4.118 -11.188 -6.427 1.00 96.81 95 LYS A CA 1
ATOM 788 C C . LYS A 1 95 ? 3.142 -10.649 -5.388 1.00 96.81 95 LYS A C 1
ATOM 790 O O . LYS A 1 95 ? 3.525 -10.409 -4.244 1.00 96.81 95 LYS A O 1
ATOM 795 N N . LEU A 1 96 ? 1.873 -10.490 -5.767 1.00 95.44 96 LEU A N 1
ATOM 796 C CA . LEU A 1 96 ? 0.814 -10.132 -4.818 1.00 95.44 96 LEU A CA 1
ATOM 797 C C . LEU A 1 96 ? 0.773 -11.152 -3.671 1.00 95.44 96 LEU A C 1
ATOM 799 O O . LEU A 1 96 ? 0.831 -12.355 -3.908 1.00 95.44 96 LEU A O 1
ATOM 803 N N . GLY A 1 97 ? 0.711 -10.665 -2.432 1.00 94.12 97 GLY A N 1
ATOM 804 C CA . GLY A 1 97 ? 0.768 -11.497 -1.226 1.00 94.12 97 GLY A CA 1
ATOM 805 C C . GLY A 1 97 ? 2.182 -11.850 -0.749 1.00 94.12 97 GLY A C 1
ATOM 806 O O . GLY A 1 97 ? 2.325 -12.397 0.336 1.00 94.12 97 GLY A O 1
ATOM 807 N N . GLN A 1 98 ? 3.242 -11.483 -1.481 1.00 94.56 98 GLN A N 1
ATOM 808 C CA . GLN A 1 98 ? 4.641 -11.707 -1.080 1.00 94.56 98 GLN A CA 1
ATOM 809 C C . GLN A 1 98 ? 5.133 -10.670 -0.046 1.00 94.56 98 GLN A C 1
ATOM 811 O O . GLN A 1 98 ? 6.220 -10.104 -0.162 1.00 94.56 98 GLN A O 1
ATOM 816 N N . LEU A 1 99 ? 4.309 -10.372 0.957 1.00 95.19 99 LEU A N 1
ATOM 817 C CA . LEU A 1 99 ? 4.682 -9.603 2.140 1.00 95.19 99 LEU A CA 1
ATOM 818 C C . LEU A 1 99 ? 4.195 -10.339 3.387 1.00 95.19 99 LEU A C 1
ATOM 820 O O . LEU A 1 99 ? 3.134 -10.951 3.367 1.00 95.19 99 LEU A O 1
ATOM 824 N N . GLN A 1 100 ? 4.945 -10.241 4.481 1.00 96.88 100 GLN A N 1
ATOM 825 C CA . GLN A 1 100 ? 4.519 -10.812 5.763 1.00 96.88 100 GLN A CA 1
ATOM 826 C C . GLN A 1 100 ? 3.499 -9.916 6.479 1.00 96.88 100 GLN A C 1
ATOM 828 O O . GLN A 1 100 ? 2.654 -10.399 7.221 1.00 96.88 100 GLN A O 1
ATOM 833 N N . GLY A 1 101 ? 3.561 -8.603 6.248 1.00 96.00 101 GLY A N 1
ATOM 834 C CA . GLY A 1 101 ? 2.697 -7.635 6.908 1.00 96.00 101 GLY A CA 1
ATOM 835 C C . GLY A 1 101 ? 3.135 -6.200 6.648 1.00 96.00 101 GLY A C 1
ATOM 836 O O . GLY A 1 101 ? 3.940 -5.925 5.754 1.00 96.00 101 GLY A O 1
ATOM 837 N N . ASN A 1 102 ? 2.587 -5.281 7.437 1.00 97.00 102 ASN A N 1
ATOM 838 C CA . ASN A 1 102 ? 2.924 -3.863 7.405 1.00 97.00 102 ASN A CA 1
ATOM 839 C C . ASN A 1 102 ? 3.251 -3.395 8.819 1.00 97.00 102 ASN A C 1
ATOM 841 O O . ASN A 1 102 ? 2.607 -3.820 9.774 1.00 97.00 102 ASN A O 1
ATOM 845 N N . HIS A 1 103 ? 4.213 -2.487 8.930 1.00 97.94 103 HIS A N 1
ATOM 846 C CA . HIS A 1 103 ? 4.444 -1.739 10.155 1.00 97.94 103 HIS A CA 1
ATOM 847 C C . HIS A 1 103 ? 3.666 -0.423 10.088 1.00 97.94 103 HIS A C 1
ATOM 849 O O . HIS A 1 103 ? 3.740 0.283 9.079 1.00 97.94 103 HIS A O 1
ATOM 855 N N . PHE A 1 104 ? 2.932 -0.103 11.151 1.00 97.38 104 PHE A N 1
ATOM 856 C CA . PHE A 1 104 ? 2.133 1.113 11.244 1.00 97.38 104 PHE A CA 1
ATOM 857 C C . PHE A 1 104 ? 2.646 1.996 12.376 1.00 97.38 104 PHE A C 1
ATOM 859 O O . PHE A 1 104 ? 2.830 1.536 13.499 1.00 97.38 104 PHE A O 1
ATOM 866 N N . THR A 1 105 ? 2.801 3.283 12.082 1.00 98.19 105 THR A N 1
ATOM 867 C CA . THR A 1 105 ? 2.958 4.334 13.089 1.00 98.19 105 THR A CA 1
ATOM 868 C C . THR A 1 105 ? 1.725 5.219 12.997 1.00 98.19 105 THR A C 1
ATOM 870 O O . THR A 1 105 ? 1.501 5.868 11.974 1.00 98.19 105 THR A O 1
ATOM 873 N N . ILE A 1 106 ? 0.896 5.198 14.038 1.00 96.75 106 ILE A N 1
ATOM 874 C CA . ILE A 1 106 ? -0.405 5.870 14.064 1.00 96.75 106 ILE A CA 1
ATOM 875 C C . ILE A 1 106 ? -0.370 6.935 15.152 1.00 96.75 106 ILE A C 1
ATOM 877 O O . ILE A 1 106 ? 0.062 6.670 16.269 1.00 96.75 106 ILE A O 1
ATOM 881 N N . VAL A 1 107 ? -0.840 8.136 14.820 1.00 97.31 107 VAL A N 1
ATOM 882 C CA . VAL A 1 107 ? -1.022 9.224 15.784 1.00 97.31 107 VAL A CA 1
ATOM 883 C C . VAL A 1 107 ? -2.516 9.455 15.949 1.00 97.31 107 VAL A C 1
ATOM 885 O O . VAL A 1 107 ? -3.172 9.939 15.025 1.00 97.31 107 VAL A O 1
ATOM 888 N N . LEU A 1 108 ? -3.044 9.110 17.122 1.00 96.50 108 LEU A N 1
ATOM 889 C CA . LEU A 1 108 ? -4.402 9.465 17.520 1.00 96.50 108 LEU A CA 1
ATOM 890 C C . LEU A 1 108 ? -4.390 10.896 18.066 1.00 96.50 108 LEU A C 1
ATOM 892 O O . LEU A 1 108 ? -3.527 11.259 18.860 1.00 96.50 108 LEU A O 1
ATOM 896 N N . ARG A 1 109 ? -5.314 11.734 17.597 1.00 96.31 109 ARG A N 1
ATOM 897 C CA . ARG A 1 109 ? -5.455 13.134 18.024 1.00 96.31 109 ARG A CA 1
ATOM 898 C C . ARG A 1 109 ? -6.791 13.308 18.731 1.00 96.31 109 ARG A C 1
ATOM 900 O O . ARG A 1 109 ? -7.733 12.596 18.398 1.00 96.31 109 ARG A O 1
ATOM 907 N N . ASN A 1 110 ? -6.873 14.287 19.631 1.00 96.75 110 ASN A N 1
ATOM 908 C CA . ASN A 1 110 ? -8.095 14.623 20.372 1.00 96.75 110 ASN A CA 1
ATOM 909 C C . ASN A 1 110 ? -8.669 13.417 21.136 1.00 96.75 110 ASN A C 1
ATOM 911 O O . ASN A 1 110 ? -9.866 13.148 21.080 1.00 96.75 110 ASN A O 1
ATOM 915 N N . VAL A 1 111 ? -7.794 12.660 21.799 1.00 96.06 111 VAL A N 1
ATOM 916 C CA . VAL A 1 111 ? -8.200 11.522 22.627 1.00 96.06 111 VAL A CA 1
ATOM 917 C C . VAL A 1 111 ? -8.856 12.058 23.899 1.00 96.06 111 VAL A C 1
ATOM 919 O O . VAL A 1 111 ? -8.284 12.914 24.567 1.00 96.06 111 VAL A O 1
ATOM 922 N N . ASN A 1 112 ? -10.059 11.570 24.203 1.00 96.88 112 ASN A N 1
ATOM 923 C CA . ASN A 1 112 ? -10.789 11.883 25.430 1.00 96.88 112 ASN A CA 1
ATOM 924 C C . ASN A 1 112 ? -10.773 10.652 26.345 1.00 96.88 112 ASN A C 1
ATOM 926 O O . ASN A 1 112 ? -11.706 9.853 26.310 1.00 96.88 112 ASN A O 1
ATOM 930 N N . ALA A 1 113 ? -9.663 10.466 27.053 1.00 96.38 113 ALA A N 1
ATOM 931 C CA . ALA A 1 113 ? -9.414 9.363 27.976 1.00 96.38 113 ALA A CA 1
ATOM 932 C C . ALA A 1 113 ? -8.320 9.779 28.972 1.00 96.38 113 ALA A C 1
ATOM 934 O O . ALA A 1 113 ? -7.540 10.687 28.666 1.00 96.38 113 ALA A O 1
ATOM 935 N N . THR A 1 114 ? -8.252 9.133 30.134 1.00 97.56 114 THR A N 1
ATOM 936 C CA . THR A 1 114 ? -7.132 9.324 31.072 1.00 97.56 114 THR A CA 1
ATOM 937 C C . THR A 1 114 ? -5.899 8.529 30.634 1.00 97.56 114 THR A C 1
ATOM 939 O O . THR A 1 114 ? -5.994 7.602 29.822 1.00 97.56 114 THR A O 1
ATOM 942 N N . ASP A 1 115 ? -4.726 8.865 31.174 1.00 97.19 115 ASP A N 1
ATOM 943 C CA . ASP A 1 115 ? -3.483 8.148 30.865 1.00 97.19 115 ASP A CA 1
ATOM 944 C C . ASP A 1 115 ? -3.571 6.664 31.272 1.00 97.19 115 ASP A C 1
ATOM 946 O O . ASP A 1 115 ? -3.071 5.792 30.560 1.00 97.19 115 ASP A O 1
ATOM 950 N N . GLU A 1 116 ? -4.280 6.351 32.361 1.00 97.81 116 GLU A N 1
ATOM 951 C CA . GLU A 1 116 ? -4.503 4.978 32.823 1.00 97.81 116 GLU A CA 1
ATOM 952 C C . GLU A 1 116 ? -5.368 4.168 31.848 1.00 97.81 116 GLU A C 1
ATOM 954 O O . GLU A 1 116 ? -5.073 3.001 31.581 1.00 97.81 116 GLU A O 1
ATOM 959 N N . GLU A 1 117 ? -6.424 4.773 31.291 1.00 97.62 117 GLU A N 1
ATOM 960 C CA . GLU A 1 117 ? -7.281 4.128 30.287 1.00 97.62 117 GLU A CA 1
ATOM 961 C C . GLU A 1 117 ? -6.498 3.826 29.003 1.00 97.62 117 GLU A C 1
ATOM 963 O O . GLU A 1 117 ? -6.639 2.747 28.417 1.00 97.62 117 GLU A O 1
ATOM 968 N N . ILE A 1 118 ? -5.640 4.762 28.584 1.00 97.19 118 ILE A N 1
ATOM 969 C CA . ILE A 1 118 ? -4.781 4.607 27.407 1.00 97.19 118 ILE A CA 1
ATOM 970 C C . ILE A 1 118 ? -3.765 3.483 27.633 1.00 97.19 118 ILE A C 1
ATOM 972 O O . ILE A 1 118 ? -3.650 2.591 26.789 1.00 97.19 118 ILE A O 1
ATOM 976 N N . GLU A 1 119 ? -3.065 3.481 28.768 1.00 97.56 119 GLU A N 1
ATOM 977 C CA . GLU A 1 119 ? -2.063 2.461 29.093 1.00 97.56 119 GLU A CA 1
ATOM 978 C C . GLU A 1 119 ? -2.695 1.064 29.183 1.00 97.56 119 GLU A C 1
ATOM 980 O O . GLU A 1 119 ? -2.170 0.097 28.620 1.00 97.56 119 GLU A O 1
ATOM 985 N N . ALA A 1 120 ? -3.872 0.955 29.809 1.00 97.81 120 ALA A N 1
ATOM 986 C CA . ALA A 1 120 ? -4.620 -0.296 29.881 1.00 97.81 120 ALA A CA 1
ATOM 987 C C . ALA A 1 120 ? -5.031 -0.804 28.487 1.00 97.81 120 ALA A C 1
ATOM 989 O O . ALA A 1 120 ? -4.887 -1.996 28.190 1.00 97.81 120 ALA A O 1
ATOM 990 N N . ALA A 1 121 ? -5.504 0.085 27.607 1.00 96.81 121 ALA A N 1
ATOM 991 C CA . ALA A 1 121 ? -5.892 -0.268 26.243 1.00 96.81 121 ALA A CA 1
ATOM 992 C C . ALA A 1 121 ? -4.691 -0.719 25.395 1.00 96.81 121 ALA A C 1
ATOM 994 O O . ALA A 1 121 ? -4.770 -1.742 24.709 1.00 96.81 121 ALA A O 1
ATOM 995 N N . VAL A 1 122 ? -3.568 0.003 25.464 1.00 96.75 122 VAL A N 1
ATOM 996 C CA . VAL A 1 122 ? -2.333 -0.327 24.733 1.00 96.75 122 VAL A CA 1
ATOM 997 C C . VAL A 1 122 ? -1.727 -1.635 25.239 1.00 96.75 122 VAL A C 1
ATOM 999 O O . VAL A 1 122 ? -1.356 -2.486 24.429 1.00 96.75 122 VAL A O 1
ATOM 1002 N N . THR A 1 123 ? -1.691 -1.842 26.557 1.00 98.00 123 THR A N 1
ATOM 1003 C CA . THR A 1 123 ? -1.229 -3.097 27.168 1.00 98.00 123 THR A CA 1
ATOM 1004 C C . THR A 1 123 ? -2.101 -4.275 26.734 1.00 98.00 123 THR A C 1
ATOM 1006 O O . THR A 1 123 ? -1.580 -5.297 26.289 1.00 98.00 123 THR A O 1
ATOM 1009 N N . SER A 1 124 ? -3.429 -4.122 26.758 1.00 97.94 124 SER A N 1
ATOM 1010 C CA . SER A 1 124 ? -4.349 -5.155 26.268 1.00 97.94 124 SER A CA 1
ATOM 1011 C C . SER A 1 124 ? -4.118 -5.474 24.785 1.00 97.94 124 SER A C 1
ATOM 1013 O O . SER A 1 124 ? -4.033 -6.644 24.417 1.00 97.94 124 SER A O 1
ATOM 1015 N N . LEU A 1 125 ? -3.946 -4.454 23.935 1.00 97.31 125 LEU A N 1
ATOM 1016 C CA . LEU A 1 125 ? -3.665 -4.638 22.509 1.00 97.31 125 LEU A CA 1
ATOM 1017 C C . LEU A 1 125 ? -2.325 -5.351 22.267 1.00 97.31 125 LEU A C 1
ATOM 1019 O O . LEU A 1 125 ? -2.239 -6.188 21.372 1.00 97.31 125 LEU A O 1
ATOM 1023 N N . ARG A 1 126 ? -1.290 -5.042 23.057 1.00 97.50 126 ARG A N 1
ATOM 1024 C CA . ARG A 1 126 ? 0.026 -5.694 22.978 1.00 97.50 126 ARG A CA 1
ATOM 1025 C C . ARG A 1 126 ? -0.051 -7.169 23.367 1.00 97.50 126 ARG A C 1
ATOM 1027 O O . ARG A 1 126 ? 0.481 -8.009 22.648 1.00 97.50 126 ARG A O 1
ATOM 1034 N N . ASP A 1 127 ? -0.708 -7.465 24.486 1.00 98.19 127 ASP A N 1
ATOM 1035 C CA . ASP A 1 127 ? -0.642 -8.788 25.115 1.00 98.19 127 ASP A CA 1
ATOM 1036 C C . ASP A 1 127 ? -1.714 -9.748 24.575 1.00 98.19 127 ASP A C 1
ATOM 1038 O O . ASP A 1 127 ? -1.492 -10.956 24.510 1.00 98.19 127 ASP A O 1
ATOM 1042 N N . LYS A 1 128 ? -2.879 -9.224 24.169 1.00 97.88 128 LYS A N 1
ATOM 1043 C CA . LYS A 1 128 ? -4.027 -10.015 23.686 1.00 97.88 128 LYS A CA 1
ATOM 1044 C C . LYS A 1 128 ? -4.345 -9.799 22.207 1.00 97.88 128 LYS A C 1
ATOM 1046 O O . LYS A 1 128 ? -5.067 -10.605 21.622 1.00 97.88 128 LYS A O 1
ATOM 1051 N N . GLY A 1 129 ? -3.836 -8.733 21.593 1.00 96.62 129 GLY A N 1
ATOM 1052 C CA . GLY A 1 129 ? -4.167 -8.376 20.217 1.00 96.62 129 GLY A CA 1
ATOM 1053 C C . GLY A 1 129 ? -5.564 -7.766 20.076 1.00 96.62 129 GLY A C 1
ATOM 1054 O O . GLY A 1 129 ? -6.072 -7.082 20.962 1.00 96.62 129 GLY A O 1
ATOM 1055 N N . PHE A 1 130 ? -6.180 -7.991 18.918 1.00 96.62 130 PHE A N 1
ATOM 1056 C CA . PHE A 1 130 ? -7.508 -7.491 18.567 1.00 96.62 130 PHE A CA 1
ATOM 1057 C C . PHE A 1 130 ? -8.241 -8.506 17.684 1.00 96.62 130 PHE A C 1
ATOM 1059 O O . PHE A 1 130 ? -7.634 -9.412 17.110 1.00 96.62 130 PHE A O 1
ATOM 1066 N N . ILE A 1 131 ? -9.558 -8.350 17.547 1.00 97.00 131 ILE A N 1
ATOM 1067 C CA . ILE A 1 131 ? -10.365 -9.227 16.693 1.00 97.00 131 ILE A CA 1
ATOM 1068 C C . ILE A 1 131 ? -10.116 -8.875 15.221 1.00 97.00 131 ILE A C 1
ATOM 1070 O O . ILE A 1 131 ? -10.341 -7.741 14.797 1.00 97.00 131 ILE A O 1
ATOM 1074 N N . ASN A 1 132 ? -9.679 -9.856 14.431 1.00 94.69 132 ASN A N 1
ATOM 1075 C CA . ASN A 1 132 ? -9.296 -9.677 13.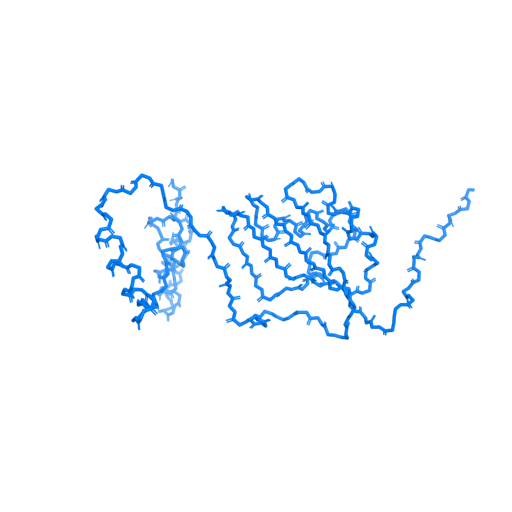030 1.00 94.69 132 ASN A CA 1
ATOM 1076 C C . ASN A 1 132 ? -10.512 -9.562 12.086 1.00 94.69 132 ASN A C 1
ATOM 1078 O O . ASN A 1 132 ? -10.803 -10.464 11.300 1.00 94.69 132 ASN A O 1
ATOM 1082 N N . TYR A 1 133 ? -11.245 -8.454 12.185 1.00 94.06 133 TYR A N 1
ATOM 1083 C CA . TYR A 1 133 ? -12.380 -8.157 11.314 1.00 94.06 133 TYR A CA 1
ATOM 1084 C C . TYR A 1 133 ? -11.953 -7.606 9.951 1.00 94.06 133 TYR A C 1
ATOM 1086 O O . TYR A 1 133 ? -10.966 -6.881 9.816 1.00 94.06 133 TYR A O 1
ATOM 1094 N N . TYR A 1 134 ? -12.787 -7.843 8.938 1.00 89.00 134 TYR A N 1
ATOM 1095 C CA . TYR A 1 134 ? -12.760 -7.021 7.732 1.00 89.00 134 TYR A CA 1
ATOM 1096 C C . TYR A 1 134 ? -13.248 -5.607 8.071 1.00 89.00 134 TYR A C 1
ATOM 1098 O O . TYR A 1 134 ? -14.402 -5.417 8.448 1.00 89.00 134 TYR A O 1
ATOM 1106 N N . GLY A 1 135 ? -12.373 -4.610 7.925 1.00 84.06 135 GLY A N 1
ATOM 1107 C CA . GLY A 1 135 ? -12.734 -3.208 8.145 1.00 84.06 135 GLY A CA 1
ATOM 1108 C C . GLY A 1 135 ? -13.771 -2.692 7.139 1.00 84.06 135 GLY A C 1
ATOM 1109 O O . GLY A 1 135 ? -13.898 -3.218 6.032 1.00 84.06 135 GLY A O 1
ATOM 1110 N N . LEU A 1 136 ? -14.470 -1.607 7.491 1.00 83.88 136 LEU A N 1
ATOM 1111 C CA . LEU A 1 136 ? -15.563 -1.032 6.687 1.00 83.88 136 LEU A CA 1
ATOM 1112 C C . LEU A 1 136 ? -15.165 -0.682 5.247 1.00 83.88 136 LEU A C 1
ATOM 1114 O O . LEU A 1 136 ? -15.973 -0.834 4.338 1.00 83.88 136 LEU A O 1
ATOM 1118 N N . GLN A 1 137 ? -13.902 -0.313 5.006 1.00 79.81 137 GLN A N 1
ATOM 1119 C CA . GLN A 1 137 ? -13.371 -0.078 3.657 1.00 79.81 137 GLN A CA 1
ATOM 1120 C C . GLN A 1 137 ? -13.564 -1.285 2.720 1.00 79.81 137 GLN A C 1
ATOM 1122 O O . GLN A 1 137 ? -13.676 -1.113 1.507 1.00 79.81 137 GLN A O 1
ATOM 1127 N N . ARG A 1 138 ? -13.644 -2.510 3.260 1.00 83.31 138 ARG A N 1
ATOM 1128 C CA . ARG A 1 138 ? -13.906 -3.730 2.486 1.00 83.31 138 ARG A CA 1
ATOM 1129 C C . ARG A 1 138 ? -15.339 -3.806 1.956 1.00 83.31 138 ARG A C 1
ATOM 1131 O O . ARG A 1 138 ? -15.579 -4.469 0.949 1.00 83.31 138 ARG A O 1
ATOM 1138 N N . PHE A 1 139 ? -16.261 -3.097 2.600 1.00 85.31 139 PHE A N 1
ATOM 1139 C CA . PHE A 1 139 ? -17.679 -3.062 2.257 1.00 85.31 139 PHE A CA 1
ATOM 1140 C C . PHE A 1 139 ? -18.073 -1.853 1.398 1.00 85.31 139 PHE A C 1
ATOM 1142 O O . PHE A 1 139 ? -19.252 -1.672 1.096 1.00 85.31 139 PHE A O 1
ATOM 1149 N N . GLY A 1 140 ? -17.082 -1.077 0.946 1.00 75.31 140 GLY A N 1
ATOM 1150 C CA . GLY A 1 140 ? -17.272 0.153 0.185 1.00 75.31 140 GLY A CA 1
ATOM 1151 C C . GLY A 1 140 ? -17.347 1.387 1.084 1.00 75.31 140 GLY A C 1
ATOM 1152 O O . GLY A 1 140 ? -17.609 1.307 2.279 1.00 75.31 140 GLY A O 1
ATOM 1153 N N . THR A 1 141 ? -17.086 2.557 0.504 1.00 67.88 141 THR A N 1
ATOM 1154 C CA . THR A 1 141 ? -17.172 3.847 1.212 1.00 67.88 141 THR A CA 1
ATOM 1155 C C . THR A 1 141 ? -18.590 4.414 1.247 1.00 67.88 141 THR A C 1
ATOM 1157 O O . THR A 1 141 ? -18.850 5.347 1.999 1.00 67.88 141 THR A O 1
ATOM 1160 N N . VAL A 1 142 ? -19.500 3.876 0.430 1.00 68.94 142 VAL A N 1
ATOM 1161 C CA . VAL A 1 142 ? -20.884 4.341 0.307 1.00 68.94 142 VAL A CA 1
ATOM 1162 C C . VAL A 1 142 ? -21.798 3.366 1.039 1.00 68.94 142 VAL A C 1
ATOM 1164 O O . VAL A 1 142 ? -22.016 2.249 0.578 1.00 68.94 142 VAL A O 1
ATOM 1167 N N . ALA A 1 143 ? -22.361 3.804 2.165 1.00 66.31 143 ALA A N 1
ATOM 1168 C CA . ALA A 1 143 ? -23.263 2.987 2.979 1.00 66.31 143 ALA A CA 1
ATOM 1169 C C . ALA A 1 143 ? -24.547 2.574 2.230 1.00 66.31 143 ALA A C 1
ATOM 1171 O O . ALA A 1 143 ? -25.129 1.537 2.533 1.00 66.31 143 ALA A O 1
ATOM 1172 N N . ALA A 1 144 ? -24.972 3.358 1.229 1.00 68.62 144 ALA A N 1
ATOM 1173 C CA . ALA A 1 144 ? -26.207 3.125 0.477 1.00 68.62 144 ALA A CA 1
ATOM 1174 C C . ALA A 1 144 ? -26.188 1.858 -0.402 1.00 68.62 144 ALA A C 1
ATOM 1176 O O . ALA A 1 144 ? -27.260 1.354 -0.754 1.00 68.62 144 ALA A O 1
ATOM 1177 N N . VAL A 1 145 ? -24.999 1.351 -0.758 1.00 73.06 145 VAL A N 1
ATOM 1178 C CA . VAL A 1 145 ? -24.821 0.083 -1.484 1.00 73.06 145 VAL A CA 1
ATOM 1179 C C . VAL A 1 145 ? -23.599 -0.658 -0.935 1.00 73.06 145 VAL A C 1
ATOM 1181 O O . VAL A 1 145 ? -22.493 -0.527 -1.469 1.00 73.06 145 VAL A O 1
ATOM 1184 N N . PRO A 1 146 ? -23.775 -1.463 0.123 1.00 81.31 146 PRO A N 1
ATOM 1185 C CA . PRO A 1 146 ? -22.697 -2.288 0.637 1.00 81.31 146 PRO A CA 1
ATOM 1186 C C . PRO A 1 146 ? -22.272 -3.336 -0.398 1.00 81.31 146 PRO A C 1
ATOM 1188 O O . PRO A 1 146 ? -23.106 -4.051 -0.957 1.00 81.31 146 PRO A O 1
ATOM 1191 N N . THR A 1 147 ? -20.968 -3.484 -0.631 1.00 89.25 147 THR A N 1
ATOM 1192 C CA . THR A 1 147 ? -20.443 -4.397 -1.671 1.00 89.25 147 THR A CA 1
ATOM 1193 C C . THR A 1 147 ? -20.848 -5.858 -1.461 1.00 89.25 147 THR A C 1
ATOM 1195 O O . THR A 1 147 ? -20.990 -6.612 -2.422 1.00 89.25 147 THR A O 1
ATOM 1198 N N . HIS A 1 148 ? -21.084 -6.265 -0.213 1.00 90.75 148 HIS A N 1
ATOM 1199 C CA . HIS A 1 148 ? -21.493 -7.627 0.118 1.00 90.75 148 HIS A CA 1
ATOM 1200 C C . HIS A 1 148 ? -22.934 -7.948 -0.312 1.00 90.75 148 HIS A C 1
ATOM 1202 O O . HIS A 1 148 ? -23.219 -9.109 -0.593 1.00 90.75 148 HIS A O 1
ATOM 1208 N N . HIS A 1 149 ? -23.825 -6.955 -0.440 1.00 91.44 149 HIS A N 1
ATOM 1209 C CA . HIS A 1 149 ? -25.166 -7.172 -0.998 1.00 91.44 149 HIS A CA 1
ATOM 1210 C C . HIS A 1 149 ? -25.099 -7.503 -2.492 1.00 91.44 149 HIS A C 1
ATOM 1212 O O . HIS A 1 149 ? -25.735 -8.455 -2.934 1.00 91.44 149 HIS A O 1
ATOM 1218 N N . ILE A 1 150 ? -24.251 -6.789 -3.243 1.00 92.44 150 ILE A N 1
ATOM 1219 C CA . ILE A 1 150 ? -23.980 -7.105 -4.654 1.00 92.44 150 ILE A CA 1
ATOM 1220 C C . ILE A 1 150 ? -23.426 -8.531 -4.761 1.00 92.44 150 ILE A C 1
ATOM 1222 O O . ILE A 1 150 ? -23.913 -9.332 -5.554 1.00 92.44 150 ILE A O 1
ATOM 1226 N N . GLY A 1 151 ? -22.439 -8.872 -3.921 1.00 93.50 151 GLY A N 1
ATOM 1227 C CA . GLY A 1 151 ? -21.866 -10.219 -3.876 1.00 93.50 151 GLY A CA 1
ATOM 1228 C C . GLY A 1 151 ? -22.910 -11.305 -3.598 1.00 93.50 151 GLY A C 1
ATOM 1229 O O . GLY A 1 151 ? -22.917 -12.331 -4.272 1.00 93.50 151 GLY A O 1
ATOM 1230 N N . LYS A 1 152 ? -23.829 -11.067 -2.655 1.00 95.88 152 LYS A N 1
ATOM 1231 C CA . LYS A 1 152 ? -24.935 -11.983 -2.348 1.00 95.88 152 LYS A CA 1
ATOM 1232 C C . LYS A 1 152 ? -25.854 -12.193 -3.558 1.00 95.88 152 LYS A C 1
ATOM 1234 O O . LYS A 1 152 ? -26.105 -13.343 -3.907 1.00 95.88 152 LYS A O 1
ATOM 1239 N N . ALA A 1 153 ? -26.304 -11.117 -4.207 1.00 96.38 153 ALA A N 1
ATOM 1240 C CA . ALA A 1 153 ? -27.185 -11.196 -5.375 1.00 96.38 153 ALA A CA 1
ATOM 12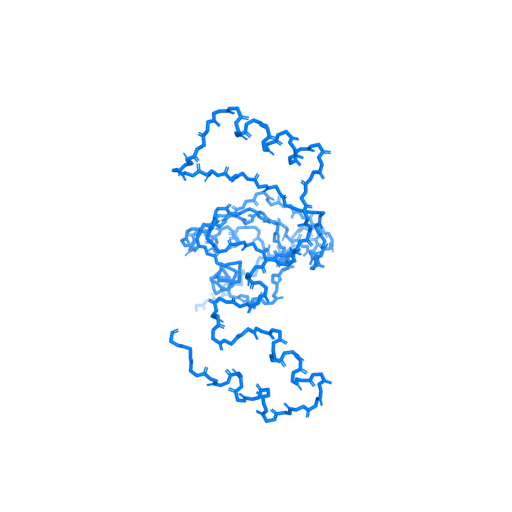41 C C . ALA A 1 153 ? -26.541 -11.993 -6.525 1.00 96.38 153 ALA A C 1
ATOM 1243 O O . ALA A 1 153 ? -27.177 -12.876 -7.099 1.00 96.38 153 ALA A O 1
ATOM 1244 N N . LEU A 1 154 ? -25.248 -11.760 -6.790 1.00 96.75 154 LEU A N 1
ATOM 1245 C CA . LEU A 1 154 ? -24.479 -12.521 -7.781 1.00 96.75 154 LEU A CA 1
ATOM 1246 C C . LEU A 1 154 ? -24.423 -14.019 -7.447 1.00 96.75 154 LEU A C 1
ATOM 1248 O O . LEU A 1 154 ? -24.676 -14.849 -8.315 1.00 96.75 154 LEU A O 1
ATOM 1252 N N . MET A 1 155 ? -24.138 -14.373 -6.190 1.00 96.81 155 MET A N 1
ATOM 1253 C CA . MET A 1 155 ? -24.065 -15.776 -5.754 1.00 96.81 155 MET A CA 1
ATOM 1254 C C . MET A 1 155 ? -25.422 -16.491 -5.798 1.00 96.81 155 MET A C 1
ATOM 1256 O O . MET A 1 155 ? -25.466 -17.706 -5.965 1.00 96.81 155 MET A O 1
ATOM 1260 N N . GLN A 1 156 ? -26.522 -15.751 -5.657 1.00 97.75 156 GLN A N 1
ATOM 1261 C CA . GLN A 1 156 ? -27.886 -16.272 -5.777 1.00 97.75 156 GLN A CA 1
ATOM 1262 C C . GLN A 1 156 ? -28.377 -16.349 -7.232 1.00 97.75 156 GLN A C 1
ATOM 1264 O O . GLN A 1 156 ? -29.483 -16.825 -7.472 1.00 97.75 156 GLN A O 1
ATOM 1269 N N . GLY A 1 157 ? -27.588 -15.872 -8.202 1.00 97.31 157 GLY A N 1
ATOM 1270 C CA . GLY A 1 157 ? -28.007 -15.765 -9.601 1.00 97.31 157 GLY A CA 1
ATOM 1271 C C . GLY A 1 157 ? -29.068 -14.686 -9.847 1.00 97.31 157 GLY A C 1
ATOM 1272 O O . GLY A 1 157 ? -29.703 -14.687 -10.900 1.00 97.31 157 GLY A O 1
ATOM 1273 N N . ASN A 1 158 ? -29.273 -13.759 -8.904 1.00 97.44 158 ASN A N 1
ATOM 1274 C CA . ASN A 1 158 ? -30.208 -12.647 -9.060 1.00 97.44 158 ASN A CA 1
ATOM 1275 C C . ASN A 1 158 ? -29.544 -11.486 -9.817 1.00 97.44 158 ASN A C 1
ATOM 1277 O O . ASN A 1 158 ? -29.132 -10.477 -9.240 1.00 97.44 158 ASN A O 1
ATOM 1281 N N . TRP A 1 159 ? -29.399 -11.655 -11.132 1.00 97.19 159 TRP A N 1
ATOM 1282 C CA . TRP A 1 159 ? -28.673 -10.715 -11.989 1.00 97.19 159 TRP A CA 1
ATOM 1283 C C . TRP A 1 159 ? -29.294 -9.317 -12.021 1.00 97.19 159 TRP A C 1
ATOM 1285 O O . TRP A 1 159 ? -28.555 -8.335 -12.031 1.00 97.19 159 TRP A O 1
ATOM 1295 N N . GLN A 1 160 ? -30.628 -9.223 -12.002 1.00 97.00 160 GLN A N 1
ATOM 1296 C CA . GLN A 1 160 ? -31.332 -7.940 -12.021 1.00 97.00 160 GLN A CA 1
ATOM 1297 C C . GLN A 1 160 ? -30.992 -7.118 -10.773 1.00 97.00 160 GLN A C 1
ATOM 1299 O O . GLN A 1 160 ? -30.523 -5.990 -10.890 1.00 97.00 160 GLN A O 1
ATOM 1304 N N . GLU A 1 161 ? -31.116 -7.718 -9.585 1.00 94.81 161 GLU A N 1
ATOM 1305 C CA . GLU A 1 161 ? -30.767 -7.054 -8.324 1.00 94.81 161 GLU A CA 1
ATOM 1306 C C . GLU A 1 161 ? -29.286 -6.656 -8.281 1.00 94.81 161 GLU A C 1
ATOM 1308 O O . GLU A 1 161 ? -28.950 -5.556 -7.842 1.00 94.81 161 GLU A O 1
ATOM 1313 N N . ALA A 1 162 ? -28.386 -7.517 -8.768 1.00 94.94 162 ALA A N 1
ATOM 1314 C CA . ALA A 1 162 ? -26.964 -7.195 -8.822 1.00 94.94 162 ALA A CA 1
ATOM 1315 C C . ALA A 1 162 ? -26.691 -5.948 -9.684 1.00 94.94 162 ALA A C 1
ATOM 1317 O O . ALA A 1 162 ? -25.932 -5.070 -9.266 1.00 94.94 162 ALA A O 1
ATOM 1318 N N . VAL A 1 163 ? -27.324 -5.847 -10.858 1.00 95.12 163 VAL A N 1
ATOM 1319 C CA . VAL A 1 163 ? -27.207 -4.686 -11.753 1.00 95.12 163 VAL A CA 1
ATOM 1320 C C . VAL A 1 163 ? -27.805 -3.437 -11.107 1.00 95.12 163 VAL A C 1
ATOM 1322 O O . VAL A 1 163 ? -27.140 -2.400 -11.076 1.00 95.12 163 VAL A O 1
ATOM 1325 N N . ASP A 1 164 ? -28.999 -3.541 -10.524 1.00 93.56 164 ASP A N 1
ATOM 1326 C CA . ASP A 1 164 ? -29.676 -2.415 -9.874 1.00 93.56 164 ASP A CA 1
ATOM 1327 C C . ASP A 1 164 ? -28.843 -1.854 -8.716 1.00 93.56 164 ASP A C 1
ATOM 1329 O O . ASP A 1 164 ? -28.676 -0.640 -8.589 1.00 93.56 164 ASP A O 1
ATOM 1333 N N . LEU A 1 165 ? -28.245 -2.727 -7.899 1.00 91.81 165 LEU A N 1
ATOM 1334 C CA . LEU A 1 165 ? -27.346 -2.323 -6.819 1.00 91.81 165 LEU A CA 1
ATOM 1335 C C . LEU A 1 165 ? -26.081 -1.634 -7.353 1.00 91.81 165 LEU A C 1
ATOM 1337 O O . LEU A 1 165 ? -25.660 -0.622 -6.795 1.00 91.81 165 LEU A O 1
ATOM 1341 N N . ILE A 1 166 ? -25.473 -2.144 -8.430 1.00 90.44 166 ILE A N 1
ATOM 1342 C CA . ILE A 1 166 ? -24.267 -1.547 -9.030 1.00 90.44 166 ILE A CA 1
ATOM 1343 C C . ILE A 1 166 ? -24.555 -0.147 -9.584 1.00 90.44 166 ILE A C 1
ATOM 1345 O O . ILE A 1 166 ? -23.731 0.756 -9.396 1.00 90.44 166 ILE A O 1
ATOM 1349 N N . LEU A 1 167 ? -25.699 0.018 -10.254 1.00 91.06 167 LEU A N 1
ATOM 1350 C CA . LEU A 1 167 ? -26.098 1.247 -10.943 1.00 91.06 167 LEU A CA 1
ATOM 1351 C C . LEU A 1 167 ? -26.803 2.262 -10.039 1.00 91.06 167 LEU A C 1
ATOM 1353 O O . LEU A 1 167 ? -27.002 3.405 -10.457 1.00 91.06 167 LEU A O 1
ATOM 1357 N N . LYS A 1 168 ? -27.170 1.879 -8.811 1.00 86.81 168 LYS A N 1
ATOM 1358 C CA . LYS A 1 168 ? -27.839 2.775 -7.869 1.00 86.81 168 LYS A CA 1
ATOM 1359 C C . LYS A 1 168 ? -27.015 4.061 -7.684 1.00 86.81 168 LYS A C 1
ATOM 1361 O O . LYS A 1 168 ? -25.821 3.973 -7.369 1.00 86.81 168 LYS A O 1
ATOM 1366 N N . PRO A 1 169 ? -27.629 5.249 -7.851 1.00 80.75 169 PRO A N 1
ATOM 1367 C CA . PRO A 1 169 ? -26.935 6.519 -7.699 1.00 80.75 169 PRO A CA 1
ATOM 1368 C C . PRO A 1 169 ? -26.223 6.612 -6.350 1.00 80.75 169 PRO A C 1
ATOM 1370 O O . PRO A 1 169 ? -26.793 6.298 -5.304 1.00 80.75 169 PRO A O 1
A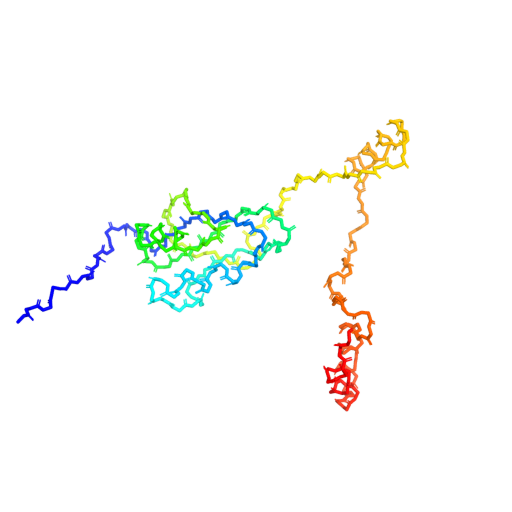TOM 1373 N N . ARG A 1 170 ? -24.962 7.042 -6.386 1.00 71.00 170 ARG A N 1
ATOM 1374 C CA . ARG A 1 170 ? -24.141 7.274 -5.197 1.00 71.00 170 ARG A CA 1
ATOM 1375 C C . ARG A 1 170 ? -24.094 8.780 -4.967 1.00 71.00 170 ARG A C 1
ATOM 1377 O O . ARG A 1 170 ? -23.344 9.467 -5.653 1.00 71.00 170 ARG A O 1
ATOM 1384 N N . SER A 1 171 ? -24.952 9.271 -4.077 1.00 61.53 171 SER A N 1
ATOM 1385 C CA . SER A 1 171 ? -24.839 10.613 -3.492 1.00 61.53 171 SER A CA 1
ATOM 1386 C C . SER A 1 171 ? -23.747 10.635 -2.433 1.00 61.53 171 SER A C 1
ATOM 1388 O O . SER A 1 171 ? -23.748 9.678 -1.620 1.00 61.53 171 SER A O 1
#

Organism: NCBI:txid1563983

pLDDT: mean 92.38, std 10.61, range [49.66, 98.75]

Sequence (171 aa):
RFYKDQRTEWNFKDNYCHFVLHKMNMDTMDALNQMAMYMHVKPNCFSYAGTKDRRARTTQWICLKRVHPAKILEAGRRVPGAFVGNFKFANEPLKLGQLQGNHFTIVLRNVNATDEEIEAAVTSLRDKGFINYYGLQRFGTVAAVPTHHIGKALMQGNWQEAVDLILKPRS

Foldseek 3Di:
DDDDPPPDDLPDPAFKKKKKKWFALAKPLRLLVQLCVQLVHDSVQKFFQDIDDNHGGDMGMIMGTSDDVVSSQVSQVVDPRMHIGPIDGHNDGHHHNPDPDDDDDDDDPPDDDDPVVVVVVVVCCVPPNDDPDDDQVQQPPAPQQGVVQLVVCVVVVVVVSNVCSVPPDGD

InterPro domains:
  IPR001656 Pseudouridine synthase, TruD [PF01142] (12-167)
  IPR001656 Pseudouridine synthase, TruD [PTHR13326] (12-170)
  IPR011760 Pseudouridine synthase, TruD, insertion domain [PS50984] (129-171)
  IPR020103 Pseudouridine synthase, catalytic domain superfamily [SSF55120] (10-160)
  IPR020119 Pseudouridine synthase TruD, conserved site [PS01268] (50-63)
  IPR042214 Pseudouridine synthase, TruD, catalytic domain [G3DSA:3.30.2350.20] (3-168)

Radius of gyration: 21.96 Å; chains: 1; bounding box: 56×31×72 Å